Protein AF-A0A1V4XTS5-F1 (afdb_monomer_lite)

Foldseek 3Di:
DPPPDDPLRVVCVPPPVVVVVVVCVVVVVCPVPDDADPVNVVSVVVVVVPPPDDDDPPPD

Structure (mmCIF, N/CA/C/O backbone):
data_AF-A0A1V4XTS5-F1
#
_entry.id   AF-A0A1V4XTS5-F1
#
loop_
_atom_site.group_PDB
_atom_site.id
_atom_site.type_symbol
_atom_site.label_atom_id
_atom_site.label_alt_id
_atom_site.label_comp_id
_atom_site.label_asym_id
_atom_site.label_entity_id
_atom_site.label_seq_id
_atom_site.pdbx_PDB_ins_code
_atom_site.Cartn_x
_atom_site.Cartn_y
_atom_site.Cartn_z
_atom_site.occupancy
_atom_site.B_iso_or_equiv
_atom_site.auth_seq_id
_atom_site.auth_comp_id
_atom_site.auth_asym_id
_atom_site.auth_atom_id
_atom_site.pdbx_PDB_model_num
ATOM 1 N N . MET A 1 1 ? 8.126 -18.758 12.699 1.00 46.47 1 MET A N 1
ATOM 2 C CA . MET A 1 1 ? 8.254 -19.460 11.402 1.00 46.47 1 MET A CA 1
ATOM 3 C C . MET A 1 1 ? 6.922 -19.331 10.684 1.00 46.47 1 MET A C 1
ATOM 5 O O . MET A 1 1 ? 5.975 -20.006 11.059 1.00 46.47 1 MET A O 1
ATOM 9 N N . ASN A 1 2 ? 6.816 -18.406 9.729 1.00 50.75 2 ASN A N 1
ATOM 10 C CA . ASN A 1 2 ? 5.549 -18.089 9.064 1.00 50.75 2 ASN A CA 1
ATOM 11 C C . ASN A 1 2 ? 5.387 -18.956 7.813 1.00 50.75 2 ASN A C 1
ATOM 13 O O . ASN A 1 2 ? 5.545 -18.483 6.691 1.00 50.75 2 ASN A O 1
ATOM 17 N N . ALA A 1 3 ? 5.118 -20.245 8.015 1.00 57.19 3 ALA A N 1
ATOM 18 C CA . ALA A 1 3 ? 4.732 -21.139 6.932 1.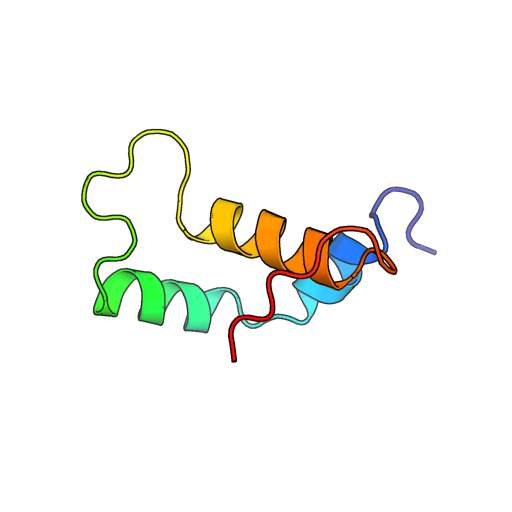00 57.19 3 ALA A CA 1
ATOM 19 C C . ALA A 1 3 ? 3.345 -20.711 6.417 1.00 57.19 3 ALA A C 1
ATOM 21 O O . ALA A 1 3 ? 2.330 -21.031 7.027 1.00 57.19 3 ALA A O 1
ATOM 22 N N . GLY A 1 4 ? 3.313 -19.913 5.342 1.00 64.88 4 GLY A N 1
ATOM 23 C CA . GLY A 1 4 ? 2.078 -19.552 4.632 1.00 64.88 4 GLY A CA 1
ATOM 24 C C . GLY A 1 4 ? 1.919 -18.083 4.224 1.00 64.88 4 GLY A C 1
ATOM 25 O O . GLY A 1 4 ? 1.048 -17.794 3.410 1.00 64.88 4 GLY A O 1
ATOM 26 N N . LYS A 1 5 ? 2.742 -17.149 4.729 1.00 70.69 5 LYS A N 1
ATOM 27 C CA . LYS A 1 5 ? 2.706 -15.731 4.310 1.00 70.69 5 LYS A CA 1
ATOM 28 C C . LYS A 1 5 ? 3.928 -15.391 3.462 1.00 70.69 5 LYS A C 1
ATOM 30 O O . LYS A 1 5 ? 5.045 -15.759 3.812 1.00 70.69 5 LYS A O 1
ATOM 35 N N . THR A 1 6 ? 3.719 -14.690 2.349 1.00 82.44 6 THR A N 1
ATOM 36 C CA . THR A 1 6 ? 4.822 -14.213 1.504 1.00 82.44 6 THR A CA 1
ATOM 37 C C . THR A 1 6 ? 5.651 -13.169 2.256 1.00 82.44 6 THR A C 1
ATOM 39 O O . THR A 1 6 ? 5.116 -12.422 3.075 1.00 82.44 6 THR A O 1
ATOM 42 N N . VAL A 1 7 ? 6.948 -13.064 1.941 1.00 82.56 7 VAL A N 1
ATOM 43 C CA . VAL A 1 7 ? 7.823 -12.005 2.489 1.00 82.56 7 VAL A CA 1
ATOM 44 C C . VAL A 1 7 ? 7.225 -10.615 2.225 1.00 82.56 7 VAL A C 1
ATOM 46 O O . VAL A 1 7 ? 7.262 -9.743 3.085 1.00 82.56 7 VAL A O 1
ATOM 49 N N . PHE A 1 8 ? 6.568 -10.441 1.074 1.00 83.56 8 PHE A N 1
ATOM 50 C CA . PHE A 1 8 ? 5.804 -9.242 0.731 1.00 83.56 8 PHE A CA 1
ATOM 51 C C . PHE A 1 8 ? 4.690 -8.922 1.742 1.00 83.56 8 PHE A C 1
ATOM 53 O O . PHE A 1 8 ? 4.596 -7.791 2.211 1.00 83.56 8 PHE A O 1
ATOM 60 N N . ALA A 1 9 ? 3.884 -9.916 2.131 1.00 83.94 9 ALA A N 1
ATOM 61 C CA . ALA A 1 9 ? 2.829 -9.729 3.125 1.00 83.94 9 ALA A CA 1
ATOM 62 C C . ALA A 1 9 ? 3.399 -9.339 4.499 1.00 83.94 9 ALA A C 1
ATOM 64 O O . ALA A 1 9 ? 2.837 -8.485 5.174 1.00 83.94 9 ALA A O 1
ATOM 65 N N . GLN A 1 10 ? 4.547 -9.901 4.885 1.00 85.25 10 GLN A N 1
ATOM 66 C CA . GLN A 1 10 ? 5.220 -9.540 6.137 1.00 85.25 10 GLN A CA 1
ATOM 67 C C . GLN A 1 10 ? 5.746 -8.098 6.123 1.00 85.25 10 GLN A C 1
ATOM 69 O O . GLN A 1 10 ? 5.686 -7.407 7.136 1.00 85.25 10 GLN A O 1
ATOM 74 N N . ILE A 1 11 ? 6.244 -7.620 4.980 1.00 84.12 11 ILE A N 1
ATOM 75 C CA . ILE A 1 11 ? 6.674 -6.223 4.820 1.00 84.12 11 ILE A CA 1
ATOM 76 C C . ILE A 1 11 ? 5.464 -5.283 4.916 1.00 84.12 11 ILE A C 1
ATOM 78 O O . ILE A 1 11 ? 5.516 -4.279 5.624 1.00 84.12 11 ILE A O 1
ATOM 82 N N . LEU A 1 12 ? 4.352 -5.627 4.266 1.00 84.12 12 LEU A N 1
ATOM 83 C CA . LEU A 1 12 ? 3.125 -4.827 4.303 1.00 84.12 12 LEU A CA 1
ATOM 84 C C . LEU A 1 12 ? 2.455 -4.777 5.676 1.00 84.12 12 LEU A C 1
ATOM 86 O O . LEU A 1 12 ? 1.798 -3.787 5.981 1.00 84.12 12 LEU A O 1
ATOM 90 N N . GLU A 1 13 ? 2.633 -5.793 6.521 1.00 84.44 13 GLU A N 1
ATOM 91 C CA . GLU A 1 13 ? 2.153 -5.763 7.910 1.00 84.44 13 GLU A CA 1
ATOM 92 C C . GLU A 1 13 ? 2.777 -4.617 8.722 1.00 84.44 13 GLU A C 1
ATOM 94 O O . GLU A 1 13 ? 2.149 -4.110 9.648 1.00 84.44 13 GLU A O 1
ATOM 99 N N . HIS A 1 14 ? 3.974 -4.156 8.346 1.00 84.69 14 HIS A N 1
ATOM 100 C CA . HIS A 1 14 ? 4.635 -3.009 8.974 1.00 84.69 14 HIS A CA 1
ATOM 101 C C . HIS A 1 14 ? 4.194 -1.664 8.373 1.00 84.69 14 HIS A C 1
ATOM 103 O O . HIS A 1 14 ? 4.578 -0.605 8.869 1.00 84.69 14 HIS A O 1
ATOM 109 N N . PHE A 1 15 ? 3.393 -1.680 7.305 1.00 83.12 15 PHE A N 1
ATOM 110 C CA . PHE A 1 15 ? 2.914 -0.474 6.646 1.00 83.12 15 PHE A CA 1
ATOM 111 C C . PHE A 1 15 ? 1.646 0.067 7.336 1.00 83.12 15 PHE A C 1
ATOM 113 O O . PHE A 1 15 ? 0.703 -0.693 7.590 1.00 83.12 15 PHE A O 1
ATOM 120 N N . PRO A 1 16 ? 1.551 1.385 7.609 1.00 83.69 16 PRO A N 1
ATOM 121 C CA . PRO A 1 16 ? 0.413 1.974 8.311 1.00 83.69 16 PRO A CA 1
ATOM 122 C C . PRO A 1 16 ? -0.833 2.048 7.410 1.00 83.69 16 PRO A C 1
ATOM 124 O O . PRO A 1 16 ? -1.181 3.092 6.856 1.00 83.69 16 PRO A O 1
ATOM 127 N N . SER A 1 17 ? -1.557 0.931 7.303 1.00 81.38 17 SER A N 1
ATOM 128 C CA . SER A 1 17 ? -2.769 0.800 6.475 1.00 81.38 17 SER A CA 1
ATOM 129 C C . SER A 1 17 ? -3.871 1.802 6.856 1.00 81.38 17 SER A C 1
ATOM 131 O O . SER A 1 17 ? -4.628 2.262 6.000 1.00 81.38 17 SER A O 1
ATOM 133 N N . TYR A 1 18 ? -3.939 2.191 8.132 1.00 84.56 18 TYR A N 1
ATOM 134 C CA . TYR A 1 18 ? -4.900 3.179 8.627 1.00 84.56 18 TYR A CA 1
ATOM 135 C C . TYR A 1 18 ? -4.627 4.594 8.092 1.00 84.56 18 TYR A C 1
ATOM 137 O O . TYR A 1 18 ? -5.539 5.248 7.579 1.00 84.56 18 TYR A O 1
ATOM 145 N N . GLU A 1 19 ? -3.373 5.050 8.152 1.00 85.81 19 GLU A N 1
ATOM 146 C CA . GLU A 1 19 ? -2.979 6.364 7.629 1.00 85.81 19 GLU A CA 1
ATOM 147 C C . GLU A 1 19 ? -3.117 6.408 6.104 1.00 85.81 19 GLU A C 1
ATOM 149 O O . GLU A 1 19 ? -3.646 7.374 5.554 1.00 85.81 19 GLU A O 1
ATOM 154 N N . PHE A 1 20 ? -2.772 5.316 5.415 1.00 85.12 20 PHE A N 1
ATOM 155 C CA . PHE A 1 20 ? -3.019 5.184 3.979 1.00 85.12 20 PHE A CA 1
ATOM 156 C C . PHE A 1 20 ? -4.507 5.335 3.636 1.00 85.12 20 PHE A C 1
ATOM 158 O O . PHE A 1 20 ? -4.873 6.112 2.753 1.00 85.12 20 PHE A O 1
ATOM 165 N N . GLY A 1 21 ? -5.392 4.671 4.386 1.00 84.62 21 GLY A N 1
ATOM 166 C CA . GLY A 1 21 ? -6.838 4.802 4.217 1.00 84.62 21 GLY A CA 1
ATOM 167 C C . GLY A 1 21 ? -7.350 6.235 4.411 1.00 84.62 21 GLY A C 1
ATOM 168 O O . GLY A 1 21 ? -8.249 6.668 3.683 1.00 84.62 21 GLY A O 1
ATOM 169 N N . LYS A 1 22 ? -6.767 7.005 5.343 1.00 86.62 22 LYS A N 1
ATOM 170 C CA . LYS A 1 22 ? -7.086 8.434 5.510 1.00 86.62 22 LYS A CA 1
ATOM 171 C C . LYS A 1 22 ? -6.698 9.245 4.280 1.00 86.62 22 LYS A C 1
ATOM 173 O O . LYS A 1 22 ? -7.507 10.052 3.828 1.00 86.62 22 LYS A O 1
ATOM 178 N N . PHE A 1 23 ? -5.511 9.023 3.714 1.00 85.50 23 PHE A N 1
ATOM 179 C CA . PHE A 1 23 ? -5.079 9.719 2.500 1.00 85.50 23 PHE A CA 1
ATOM 180 C C . PHE A 1 23 ? -5.938 9.357 1.290 1.00 85.50 23 PHE A C 1
ATOM 182 O O . PHE A 1 23 ? -6.387 10.253 0.578 1.00 85.50 23 PHE A O 1
ATOM 189 N N . VAL A 1 24 ? -6.261 8.076 1.102 1.00 85.38 24 VAL A N 1
ATOM 190 C CA . VAL A 1 24 ? -7.142 7.634 0.011 1.00 85.38 24 VAL A CA 1
ATOM 191 C C . VAL A 1 24 ? -8.521 8.290 0.108 1.00 85.38 24 VAL A C 1
ATOM 193 O O . VAL A 1 24 ? -9.072 8.705 -0.911 1.00 85.38 24 VAL A O 1
ATOM 196 N N . LYS A 1 25 ? -9.074 8.443 1.320 1.00 85.31 25 LYS A N 1
ATOM 197 C CA . LYS A 1 25 ? -10.332 9.176 1.536 1.00 85.31 25 LYS A CA 1
ATOM 198 C C . LYS A 1 25 ? -10.174 10.681 1.308 1.00 85.31 25 LYS A C 1
ATOM 200 O O . LYS A 1 25 ? -10.999 11.269 0.619 1.00 85.31 25 LYS A O 1
ATOM 205 N N . LYS A 1 26 ? -9.112 11.292 1.845 1.00 87.94 26 LYS A N 1
ATOM 206 C CA . LYS A 1 26 ? -8.833 12.735 1.737 1.00 87.94 26 LYS A CA 1
ATOM 207 C C . LYS A 1 26 ? -8.677 13.188 0.286 1.00 87.94 26 LYS A C 1
ATOM 209 O O . LYS A 1 26 ? -9.211 14.226 -0.082 1.00 87.94 26 LYS A O 1
ATOM 214 N N . TYR A 1 27 ? -7.974 12.405 -0.527 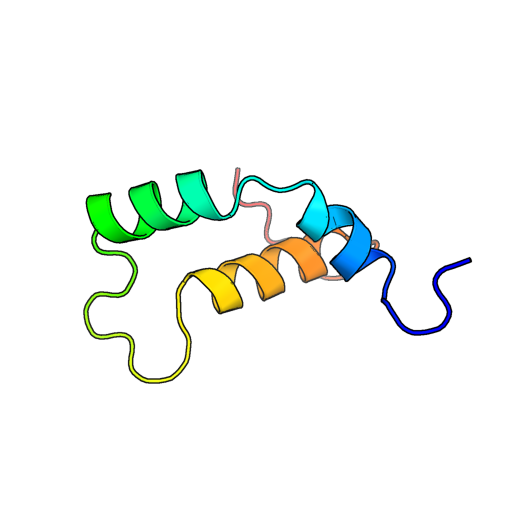1.00 84.50 27 TYR A N 1
ATOM 215 C CA . TYR A 1 27 ? -7.755 12.694 -1.946 1.00 84.50 27 TYR A CA 1
ATOM 216 C C . TYR A 1 27 ? -8.800 12.056 -2.861 1.00 84.50 27 TYR A C 1
ATOM 218 O O . TYR A 1 27 ? -8.677 12.146 -4.078 1.00 84.50 27 TYR A O 1
ATOM 226 N N . ASN A 1 28 ? -9.830 11.418 -2.290 1.00 80.25 28 ASN A N 1
ATOM 227 C CA . ASN A 1 28 ? -10.882 10.739 -3.039 1.00 80.25 28 ASN A CA 1
ATOM 228 C C . ASN A 1 28 ? -10.298 9.764 -4.089 1.00 80.25 28 ASN A C 1
ATOM 230 O O . ASN A 1 28 ? -10.804 9.652 -5.200 1.00 80.25 28 ASN A O 1
ATOM 234 N N . GLY A 1 29 ? -9.213 9.057 -3.750 1.00 70.94 29 GLY A N 1
ATOM 235 C CA . GLY A 1 29 ? -8.489 8.193 -4.692 1.00 70.94 29 GLY A CA 1
ATOM 236 C C . GLY A 1 29 ? -9.378 7.090 -5.272 1.00 70.94 29 GLY A C 1
ATOM 237 O O . GLY A 1 29 ? -9.289 6.753 -6.447 1.00 70.94 29 GLY A O 1
ATOM 238 N N . ASN A 1 30 ? -10.334 6.595 -4.482 1.00 75.06 30 ASN A N 1
ATOM 239 C CA . ASN A 1 30 ? -11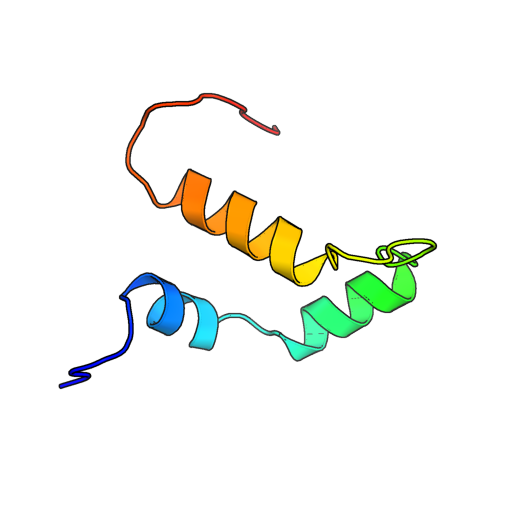.312 5.597 -4.921 1.00 75.06 30 ASN A CA 1
ATOM 240 C C . ASN A 1 30 ? -12.529 6.183 -5.663 1.00 75.06 30 ASN A C 1
ATOM 242 O O . ASN A 1 30 ? -13.505 5.463 -5.892 1.00 75.06 30 ASN A O 1
ATOM 246 N N . HIS A 1 31 ? -12.525 7.463 -6.047 1.00 72.75 31 HIS A N 1
ATOM 247 C CA . HIS A 1 31 ? -13.656 8.046 -6.762 1.00 72.75 31 HIS A CA 1
ATOM 248 C C . HIS A 1 31 ? -13.878 7.333 -8.097 1.00 72.75 31 HIS A C 1
ATOM 250 O O . HIS A 1 31 ? -13.003 7.326 -8.957 1.00 72.75 31 HIS A O 1
ATOM 256 N N . ARG A 1 32 ? -15.070 6.750 -8.281 1.00 74.75 32 ARG A N 1
ATOM 257 C CA . ARG A 1 32 ? -15.488 6.003 -9.489 1.00 74.75 32 ARG A CA 1
ATOM 258 C C . ARG A 1 32 ? -14.751 4.680 -9.742 1.00 74.75 32 ARG A C 1
ATOM 260 O O . ARG A 1 32 ? -15.000 4.035 -10.761 1.00 74.75 32 ARG A O 1
ATOM 267 N N . VAL A 1 33 ? -13.913 4.223 -8.817 1.00 75.12 33 VAL A N 1
ATOM 268 C CA . VAL A 1 33 ? -13.225 2.933 -8.930 1.00 75.12 33 VAL A CA 1
ATOM 269 C C . VAL A 1 33 ? -14.194 1.800 -8.572 1.00 75.12 33 VAL A C 1
ATOM 271 O O . VAL A 1 33 ? -14.692 1.737 -7.453 1.00 75.12 33 VAL A O 1
ATOM 274 N N . ARG A 1 34 ? -14.482 0.903 -9.527 1.00 68.38 34 ARG A N 1
ATOM 275 C CA . ARG A 1 34 ? -15.460 -0.197 -9.352 1.00 68.38 34 ARG A CA 1
ATOM 276 C C . ARG A 1 34 ? -14.851 -1.573 -9.075 1.00 68.38 34 ARG A C 1
ATOM 278 O O . ARG A 1 34 ? -15.526 -2.411 -8.493 1.00 68.38 34 ARG A O 1
ATOM 285 N N . ARG A 1 35 ? -13.630 -1.839 -9.552 1.00 73.81 35 ARG A N 1
ATOM 286 C CA . ARG A 1 35 ? -13.020 -3.186 -9.526 1.00 73.81 35 ARG A CA 1
ATOM 287 C C . ARG A 1 35 ? -11.559 -3.230 -9.073 1.00 73.81 35 ARG A C 1
ATOM 289 O O . ARG A 1 35 ? -11.048 -4.322 -8.885 1.00 73.81 35 ARG A O 1
ATOM 296 N N . PHE A 1 36 ? -10.898 -2.081 -8.915 1.00 77.00 36 PHE A N 1
ATOM 297 C CA . PHE A 1 36 ? -9.471 -2.044 -8.579 1.00 77.00 36 PHE A CA 1
ATOM 298 C C . PHE A 1 36 ? -9.123 -0.881 -7.636 1.00 77.00 36 PHE A C 1
ATOM 300 O O . PHE A 1 36 ? -8.613 0.143 -8.101 1.00 77.00 36 PHE A O 1
ATOM 307 N N . PRO A 1 37 ? -9.485 -0.992 -6.340 1.00 82.06 37 PRO A N 1
ATOM 308 C CA . PRO A 1 37 ? -9.214 0.012 -5.313 1.00 82.06 37 PRO A CA 1
ATOM 309 C C . PRO A 1 37 ? -7.768 0.513 -5.321 1.00 82.06 37 PRO A C 1
ATOM 311 O O . PRO A 1 37 ? -6.838 -0.219 -5.645 1.00 82.06 37 PRO A O 1
ATOM 314 N N . TRP A 1 38 ? -7.562 1.749 -4.870 1.00 82.69 38 TRP A N 1
ATOM 315 C CA . TRP A 1 38 ? -6.232 2.352 -4.739 1.00 82.69 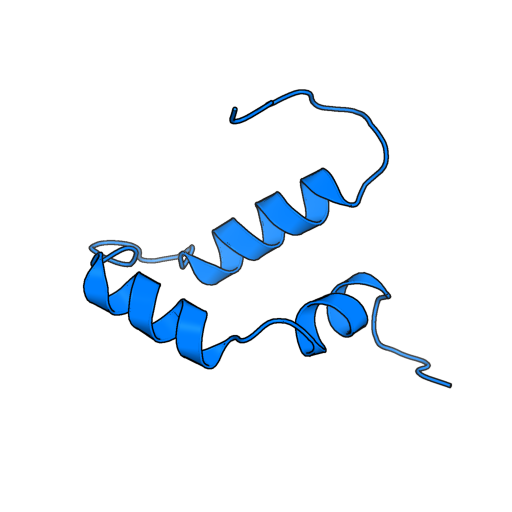38 TRP A CA 1
ATOM 316 C C . TRP A 1 38 ? -5.256 1.535 -3.892 1.00 82.69 38 TRP A C 1
ATOM 318 O O . TRP A 1 38 ? -4.050 1.599 -4.103 1.00 82.69 38 TRP A O 1
ATOM 328 N N . TYR A 1 39 ? -5.774 0.769 -2.932 1.00 84.50 39 TYR A N 1
ATOM 329 C CA . TYR A 1 39 ? -4.950 -0.133 -2.139 1.00 84.50 39 TYR A CA 1
ATOM 330 C C . TYR A 1 39 ? -4.370 -1.262 -2.998 1.00 84.50 39 TYR A C 1
ATOM 332 O O . TYR A 1 39 ? -3.169 -1.492 -2.953 1.00 84.50 39 TYR A O 1
ATOM 340 N N . ASP A 1 40 ? -5.171 -1.882 -3.865 1.00 85.00 40 ASP A N 1
ATOM 341 C CA . ASP A 1 40 ? -4.702 -2.948 -4.758 1.00 85.00 40 ASP A CA 1
ATOM 342 C C . ASP A 1 40 ? -3.717 -2.411 -5.809 1.00 85.00 40 ASP A C 1
ATOM 344 O O . ASP A 1 40 ? -2.714 -3.055 -6.113 1.00 85.00 40 ASP A O 1
ATOM 348 N N . GLN A 1 41 ? -3.934 -1.182 -6.293 1.00 85.88 41 GLN A N 1
ATOM 349 C CA . GLN A 1 41 ? -2.974 -0.470 -7.149 1.00 85.88 41 GLN A CA 1
ATOM 350 C C . GLN A 1 41 ? -1.629 -0.261 -6.443 1.00 85.88 41 GLN A C 1
ATOM 352 O O . GLN A 1 41 ? -0.574 -0.539 -7.013 1.00 85.88 41 GLN A O 1
ATOM 357 N N . PHE A 1 42 ? -1.666 0.194 -5.189 1.00 85.56 42 PHE A N 1
ATOM 358 C CA . PHE A 1 42 ? -0.475 0.365 -4.364 1.00 85.56 42 PHE A CA 1
ATOM 359 C C . PHE A 1 42 ? 0.256 -0.963 -4.141 1.00 85.56 42 PHE A C 1
ATOM 361 O O . PHE A 1 42 ? 1.475 -1.011 -4.286 1.00 85.56 42 PHE A O 1
ATOM 368 N N . LEU A 1 43 ? -0.472 -2.047 -3.863 1.00 85.56 43 LEU A N 1
ATOM 369 C CA . LEU A 1 43 ? 0.109 -3.381 -3.707 1.00 85.56 43 LEU A CA 1
ATOM 370 C C . LEU A 1 43 ? 0.828 -3.837 -4.983 1.00 85.56 43 LEU A C 1
ATOM 372 O O . LEU A 1 43 ? 1.949 -4.334 -4.899 1.00 85.56 43 LEU A O 1
ATOM 376 N N . CYS A 1 44 ? 0.237 -3.621 -6.161 1.00 86.19 44 CYS A N 1
ATOM 377 C CA . CYS A 1 44 ? 0.883 -3.938 -7.435 1.00 86.19 44 CYS A CA 1
ATOM 378 C C . CYS A 1 44 ? 2.166 -3.127 -7.662 1.00 86.19 44 CYS A C 1
ATOM 380 O O . CYS A 1 44 ? 3.175 -3.695 -8.078 1.00 86.19 44 CYS A O 1
ATOM 382 N N . LEU A 1 45 ? 2.157 -1.824 -7.360 1.00 85.31 45 LEU A N 1
ATOM 383 C CA . LEU A 1 45 ? 3.337 -0.963 -7.497 1.00 85.31 45 LEU A CA 1
ATOM 384 C C . LEU A 1 45 ? 4.442 -1.341 -6.502 1.00 85.31 45 LEU A C 1
ATOM 386 O O . LEU A 1 45 ? 5.600 -1.474 -6.893 1.00 85.31 45 LEU A O 1
ATOM 390 N N . ALA A 1 46 ? 4.090 -1.579 -5.239 1.00 85.69 46 ALA A N 1
ATOM 391 C CA . ALA A 1 46 ? 5.034 -2.004 -4.209 1.00 85.69 46 ALA A CA 1
ATOM 392 C C . ALA A 1 46 ? 5.655 -3.369 -4.545 1.00 85.69 46 ALA A C 1
ATOM 394 O O . ALA A 1 46 ? 6.8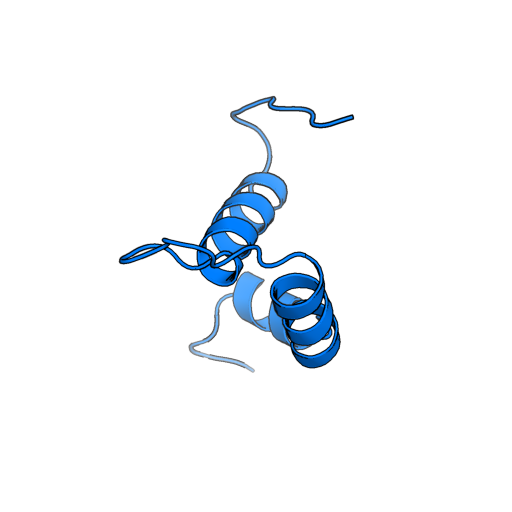59 -3.567 -4.398 1.00 85.69 46 ALA A O 1
ATOM 395 N N . TYR A 1 47 ? 4.852 -4.306 -5.053 1.00 85.31 47 TYR A N 1
ATOM 396 C CA . TYR A 1 47 ? 5.334 -5.611 -5.500 1.00 85.31 47 TYR A CA 1
ATOM 397 C C . TYR A 1 47 ? 6.279 -5.500 -6.707 1.00 85.31 47 TYR A C 1
ATOM 399 O O . TYR A 1 47 ? 7.330 -6.145 -6.739 1.00 85.31 47 TYR A O 1
ATOM 407 N N . ALA A 1 48 ? 5.945 -4.640 -7.675 1.00 83.25 48 ALA A N 1
ATOM 408 C CA . ALA A 1 48 ? 6.793 -4.368 -8.833 1.00 83.25 48 ALA A CA 1
ATOM 409 C C . ALA A 1 48 ? 8.146 -3.749 -8.436 1.00 83.25 48 ALA A C 1
ATOM 411 O O . ALA A 1 48 ? 9.166 -4.093 -9.026 1.00 83.25 48 ALA A O 1
ATOM 412 N N . GLN A 1 49 ? 8.174 -2.889 -7.411 1.00 80.06 49 GLN A N 1
ATOM 413 C CA . GLN A 1 49 ? 9.405 -2.283 -6.884 1.00 80.06 49 GLN A CA 1
ATOM 414 C C . GLN A 1 49 ? 10.283 -3.268 -6.095 1.00 80.06 49 GLN A C 1
ATOM 416 O O . GLN A 1 49 ? 11.506 -3.150 -6.115 1.00 80.06 49 GLN A O 1
ATOM 421 N N . LEU A 1 50 ? 9.676 -4.237 -5.402 1.00 77.25 50 LEU A N 1
ATOM 422 C CA . LEU A 1 50 ? 10.384 -5.245 -4.599 1.00 77.25 50 LEU A CA 1
ATOM 423 C C . LEU A 1 50 ? 10.904 -6.431 -5.425 1.00 77.25 50 LEU A C 1
ATOM 425 O O . LEU A 1 50 ? 11.732 -7.201 -4.939 1.00 77.25 50 LEU A O 1
ATOM 429 N N . THR A 1 51 ? 10.445 -6.583 -6.668 1.00 75.69 51 THR A N 1
ATOM 430 C CA . THR A 1 51 ? 10.954 -7.607 -7.585 1.00 75.69 51 THR A CA 1
ATOM 431 C C . THR A 1 51 ? 12.193 -7.055 -8.300 1.00 75.69 51 THR A C 1
ATOM 433 O O . THR A 1 51 ? 12.082 -6.046 -9.001 1.00 75.69 51 THR A O 1
ATOM 436 N N . PRO A 1 52 ? 13.389 -7.658 -8.149 1.00 55.59 52 PRO A N 1
ATOM 437 C CA . PRO A 1 52 ? 14.611 -7.091 -8.699 1.00 55.59 52 PRO A CA 1
ATOM 438 C C . PRO A 1 52 ? 14.587 -7.134 -10.236 1.00 55.59 52 PRO A C 1
ATOM 440 O O . PRO A 1 52 ? 14.921 -8.136 -10.856 1.00 55.59 52 PRO A O 1
ATOM 443 N N . ARG A 1 53 ? 14.246 -5.975 -10.819 1.00 65.06 53 ARG A N 1
ATOM 444 C CA . ARG A 1 53 ? 14.657 -5.470 -12.139 1.00 65.06 53 ARG A CA 1
ATOM 445 C C . ARG A 1 53 ? 14.083 -6.177 -13.383 1.00 65.06 53 ARG A C 1
ATOM 447 O O . ARG A 1 53 ? 14.765 -6.973 -14.018 1.00 65.06 53 ARG A O 1
ATOM 454 N N . SER A 1 54 ? 12.917 -5.723 -13.857 1.00 48.50 54 SER A N 1
ATOM 455 C CA . SER A 1 54 ? 12.562 -5.821 -15.293 1.00 48.50 54 SER A CA 1
ATOM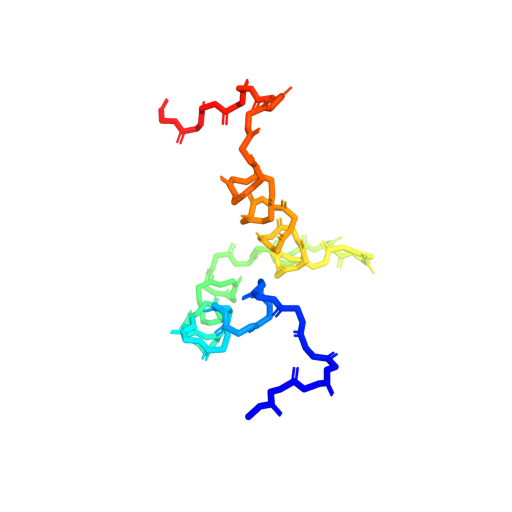 456 C C . SER A 1 54 ? 11.581 -4.774 -15.840 1.00 48.50 54 SER A C 1
ATOM 458 O O . SER A 1 54 ? 11.206 -4.866 -17.006 1.00 48.50 54 SER A O 1
ATOM 460 N N . THR A 1 55 ? 11.201 -3.720 -15.108 1.00 48.97 55 THR A N 1
ATOM 461 C CA . THR A 1 55 ? 10.553 -2.556 -15.745 1.00 48.97 55 THR A CA 1
ATOM 462 C C . THR A 1 55 ? 10.878 -1.277 -14.990 1.00 48.97 55 THR A C 1
ATOM 464 O O . THR A 1 55 ? 10.427 -1.046 -13.873 1.00 48.97 55 THR A O 1
ATOM 467 N N . VAL A 1 56 ? 11.695 -0.440 -15.621 1.00 53.75 56 VAL A N 1
ATOM 468 C CA . VAL A 1 56 ? 11.908 0.946 -15.222 1.00 53.75 56 VAL A CA 1
ATOM 469 C C . VAL A 1 56 ? 10.630 1.705 -15.567 1.00 53.75 56 VAL A C 1
ATOM 471 O O . VAL A 1 56 ? 10.435 2.114 -16.703 1.00 53.75 56 VAL A O 1
ATOM 474 N N . ILE A 1 57 ? 9.755 1.896 -14.590 1.00 51.00 57 ILE A N 1
ATOM 475 C CA . ILE A 1 57 ? 8.991 3.139 -14.509 1.00 51.00 57 ILE A CA 1
ATOM 476 C C . ILE A 1 57 ? 9.468 3.782 -13.215 1.00 51.00 57 ILE A C 1
ATOM 478 O O . ILE A 1 57 ? 8.946 3.543 -12.128 1.00 51.00 57 ILE A O 1
ATOM 482 N N . GLY A 1 58 ? 10.574 4.517 -13.342 1.00 46.94 58 GLY A N 1
ATOM 483 C CA . GLY A 1 58 ? 10.952 5.504 -12.348 1.00 46.94 58 GLY A CA 1
ATOM 484 C C . GLY A 1 58 ? 9.850 6.550 -12.327 1.00 46.94 58 GLY A C 1
ATOM 485 O O . GLY A 1 58 ? 9.652 7.252 -13.311 1.00 46.94 58 GLY A O 1
ATOM 486 N N . ILE A 1 59 ? 9.099 6.595 -11.232 1.00 52.25 59 ILE A N 1
ATOM 487 C CA . ILE A 1 59 ? 8.270 7.747 -10.893 1.00 52.25 59 ILE A CA 1
ATOM 488 C C . ILE A 1 59 ? 9.086 8.537 -9.868 1.00 52.25 59 ILE A C 1
ATOM 490 O O . ILE A 1 59 ? 8.871 8.424 -8.664 1.00 52.25 59 ILE A O 1
ATOM 494 N N . PHE A 1 60 ? 10.100 9.232 -10.379 1.00 46.78 60 PHE A N 1
ATOM 495 C CA . PHE A 1 60 ? 10.689 10.428 -9.788 1.00 46.78 60 PHE A CA 1
ATOM 496 C C . PHE A 1 60 ? 10.625 11.512 -10.857 1.00 46.78 60 PHE A C 1
ATOM 498 O O . PHE A 1 60 ? 10.933 11.178 -12.024 1.00 46.78 60 PHE A O 1
#

Sequence (60 aa):
MNAGKTVFAQILEHFPSYEFGKFVKKYNGNHRVRRFPWYDQFLCLAYAQLTPRSTVIGIF

pLDDT: mean 75.59, std 12.98, range [46.47, 87.94]

Radius of gyration: 13.69 Å; chains: 1; bounding box: 30×34×27 Å

Secondary structure (DSSP, 8-state):
--TT--HHHHHHHTS-HHHHHHHHHHTTTTTT-SSS-HHHHHHHHHHHHHS-SS------